Protein 8BQ3 (pdb70)

B-factor: mean 64.92, std 16.3, range [37.48, 121.8]

Foldseek 3Di:
DDWFKKFFCAFDDDPDPQADTDHGGAIWTFDAPPPPQWTWIDHPPDPDIHTDGPVRIDTD

Solvent-accessible surface area: 4576 Å² total; per-residue (Å²): 194,88,152,46,74,0,62,4,59,70,86,36,130,24,155,132,163,87,20,2,38,5,85,144,44,44,13,0,15,8,42,94,95,77,146,55,99,108,26,44,0,85,44,103,157,46,139,86,89,3,86,0,14,22,64,23,15,146,126,186,158,89,129

Secondary structure (DSSP, 8-state):
---EEEEESS-B---STTB--B-TT-EEEEEE---SSEEEEEETTSS-EEEEEGGGEEE-/---

Nearest PDB structures (foldseek):
  8bq3-assembly1_A  TM=1.017E+00  e=1.676E-10  Homo sapiens
  4hvw-assembly1_A  TM=9.057E-01  e=2.478E-06  Gallus gallus
  7jt9-assembly1_A  TM=8.952E-01  e=1.966E-06  Homo sapiens
  7a39-assembly2_B  TM=8.940E-01  e=2.625E-06  Gallus gallus
  1yn8-assembly6_F  TM=9.321E-01  e=1.265E-04  Saccharomyces cerevisiae

Structure (mmCIF, N/CA/C/O backbone):
data_8BQ3
#
_entry.id   8BQ3
#
_cell.length_a   39.362
_cell.length_b   39.362
_cell.length_c   148.457
_cell.angle_alpha   90.00
_cell.angle_beta   90.00
_cell.angle_gamma   120.00
#
_symmetry.space_group_name_H-M   'P 65 2 2'
#
loop_
_entity.id
_entity.type
_entity.pdbx_description
1 polymer 'Proto-oncogene tyrosine-protein kinase Src'
2 polymer PRO-LEU-PRO
#
loop_
_atom_site.group_PDB
_atom_site.id
_atom_site.type_symbol
_atom_site.label_atom_id
_atom_site.label_alt_id
_atom_site.label_comp_id
_atom_site.label_asym_id
_atom_site.label_entity_id
_atom_site.label_seq_id
_atom_site.pdbx_PDB_ins_code
_atom_site.Cartn_x
_atom_site.Cartn_y
_atom_site.Cartn_z
_atom_site.occupancy
_atom_site.B_iso_or_equiv
_atom_site.auth_seq_id
_atom_site.auth_comp_id
_atom_site.auth_asym_id
_atom_site.auth_atom_id
_atom_site.pdbx_PDB_model_num
ATOM 1 N N . ASP A 1 12 ? -16.634 18.165 -6.239 1.00 69.41 81 ASP A N 1
ATOM 2 C CA . ASP A 1 12 ? -16.144 16.844 -6.677 1.00 88.02 81 ASP A CA 1
ATOM 3 C C . ASP A 1 12 ? -15.360 16.114 -5.575 1.00 73.88 81 ASP A C 1
ATOM 4 O O . ASP A 1 12 ? -15.948 15.748 -4.552 1.00 63.37 81 ASP A O 1
ATOM 9 N N . ALA A 1 13 ? -14.052 15.920 -5.807 1.00 78.60 82 ALA A N 1
ATOM 10 C CA . ALA A 1 13 ? -13.099 15.178 -4.970 1.00 74.05 82 ALA A CA 1
ATOM 11 C C . ALA A 1 13 ? -11.734 15.163 -5.684 1.00 77.36 82 ALA A C 1
ATOM 12 O O . ALA A 1 13 ? -11.649 15.419 -6.893 1.00 84.30 82 ALA A O 1
ATOM 14 N N . ARG A 1 14 ? -10.670 14.851 -4.929 1.00 54.84 83 ARG A N 1
ATOM 15 C CA . ARG A 1 14 ? -9.297 14.841 -5.444 1.00 58.12 83 ARG A CA 1
ATOM 16 C C . ARG A 1 14 ? -8.369 14.027 -4.530 1.00 59.03 83 ARG A C 1
ATOM 17 O O . ARG A 1 14 ? -8.615 13.912 -3.325 1.00 72.30 83 ARG A O 1
ATOM 25 N N . SER A 1 15 ? -7.282 13.488 -5.099 1.00 46.30 84 SER A N 1
ATOM 26 C CA . SER A 1 15 ? -6.425 12.529 -4.386 1.00 54.79 84 SER A CA 1
ATOM 27 C C . SER A 1 15 ? -5.333 13.196 -3.552 1.00 55.60 84 SER A C 1
ATOM 28 O O . SER A 1 15 ? -4.588 14.046 -4.053 1.00 53.08 84 SER A O 1
ATOM 31 N N . ILE A 1 16 ? -5.214 12.764 -2.293 1.00 58.71 85 ILE A N 1
ATOM 32 C CA . ILE A 1 16 ? -4.088 13.092 -1.421 1.00 53.13 85 ILE A CA 1
ATOM 33 C C . ILE A 1 16 ? -3.112 11.927 -1.439 1.00 55.13 85 ILE A C 1
ATOM 34 O O . ILE A 1 16 ? -3.504 10.781 -1.184 1.00 60.19 85 ILE A O 1
ATOM 39 N N . VAL A 1 17 ? -1.840 12.218 -1.690 1.00 52.06 86 VAL A N 1
ATOM 40 C CA . VAL A 1 17 ? -0.800 11.206 -1.722 1.00 49.36 86 VAL A CA 1
ATOM 41 C C . VAL A 1 17 ? 0.273 11.542 -0.699 1.00 51.64 86 VAL A C 1
ATOM 42 O O . VAL A 1 17 ? 0.354 12.662 -0.158 1.00 45.33 86 VAL A O 1
ATOM 46 N N . GLU A 1 18 ? 1.120 10.548 -0.432 1.00 55.75 87 GLU A N 1
ATOM 47 C CA . GLU A 1 18 ? 2.257 10.725 0.451 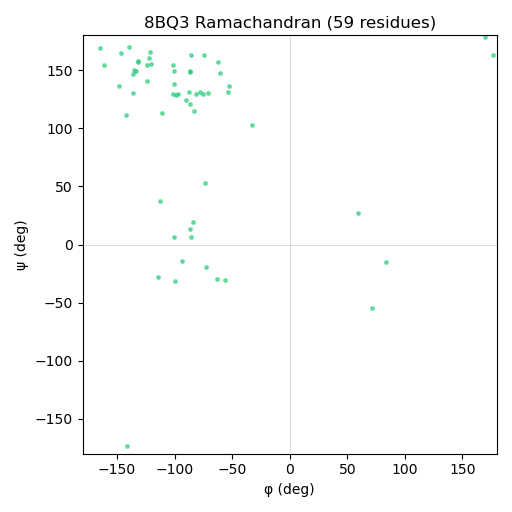1.00 55.58 87 GLU A CA 1
ATOM 48 C C . GLU A 1 18 ? 3.521 10.339 -0.287 1.00 46.96 87 GLU A C 1
ATOM 49 O O . GLU A 1 18 ? 3.519 9.389 -1.072 1.00 50.51 87 GLU A O 1
ATOM 55 N N . ALA A 1 19 ? 4.591 11.089 -0.066 1.00 48.23 88 ALA A N 1
ATOM 56 C CA . ALA A 1 19 ? 5.837 10.745 -0.728 1.00 51.92 88 ALA A CA 1
ATOM 57 C C . ALA A 1 19 ? 6.513 9.570 -0.041 1.00 52.96 88 ALA A C 1
ATOM 58 O O . ALA A 1 19 ? 6.674 9.563 1.185 1.00 51.59 88 ALA A O 1
ATOM 60 N N . MET A 1 20 ? 6.922 8.587 -0.838 1.00 55.08 89 MET A N 1
ATOM 61 C CA . MET A 1 20 ? 7.718 7.477 -0.336 1.00 56.39 89 MET A CA 1
ATOM 62 C C . MET A 1 20 ? 9.211 7.701 -0.491 1.00 57.97 89 MET A C 1
ATOM 63 O O . MET A 1 20 ? 9.989 6.944 0.091 1.00 67.80 89 MET A O 1
ATOM 68 N N . TYR A 1 21 ? 9.632 8.685 -1.286 1.00 57.53 90 TYR A N 1
ATOM 69 C CA . TYR A 1 21 ? 11.045 9.011 -1.431 1.00 55.80 90 TYR A CA 1
ATOM 70 C C . TYR A 1 21 ? 11.198 10.523 -1.479 1.00 52.85 90 TYR A C 1
ATOM 71 O O . TYR A 1 21 ? 10.215 11.266 -1.525 1.00 56.44 90 TYR A O 1
ATOM 80 N N . ASP A 1 22 ? 12.440 10.978 -1.407 1.00 47.12 91 ASP A N 1
ATOM 81 C CA . ASP A 1 22 ? 12.739 12.384 -1.606 1.00 50.59 91 ASP A CA 1
ATOM 82 C C . ASP A 1 22 ? 12.936 12.660 -3.080 1.00 47.80 91 ASP A C 1
ATOM 83 O O . ASP A 1 22 ? 13.387 11.805 -3.841 1.00 49.81 91 ASP A O 1
ATOM 88 N N . TYR A 1 23 ? 12.598 13.871 -3.486 1.00 47.80 92 TYR A N 1
ATOM 89 C CA . TYR A 1 23 ? 12.781 14.250 -4.875 1.00 53.13 92 TYR A CA 1
ATOM 90 C C . TYR A 1 23 ? 13.230 15.694 -4.888 1.00 48.20 92 TYR A C 1
ATOM 91 O O . TYR A 1 23 ? 12.471 16.587 -4.506 1.00 53.37 92 TYR A O 1
ATOM 100 N N . VAL A 1 24 ? 14.467 15.920 -5.274 1.00 45.51 93 VAL A N 1
ATOM 101 C CA . VAL A 1 24 ? 14.975 17.263 -5.478 1.00 57.63 93 VAL A CA 1
ATOM 102 C C . VAL A 1 24 ? 15.189 17.416 -6.973 1.00 63.05 93 VAL A C 1
ATOM 103 O O . VAL A 1 24 ? 16.036 16.732 -7.563 1.00 64.65 93 VAL A O 1
ATOM 107 N N . SER A 1 25 ? 14.395 18.279 -7.584 1.00 58.38 94 SER A N 1
ATOM 108 C CA . SER A 1 25 ? 14.470 18.594 -8.997 1.00 62.82 94 SER A CA 1
ATOM 109 C C . SER A 1 25 ? 15.498 19.682 -9.248 1.00 75.60 94 SER A C 1
ATOM 110 O O . SER A 1 25 ? 15.898 20.422 -8.346 1.00 78.45 94 SER A O 1
ATOM 113 N N . GLU A 1 26 ? 15.904 19.798 -10.505 1.00 79.62 95 GLU A N 1
ATOM 114 C CA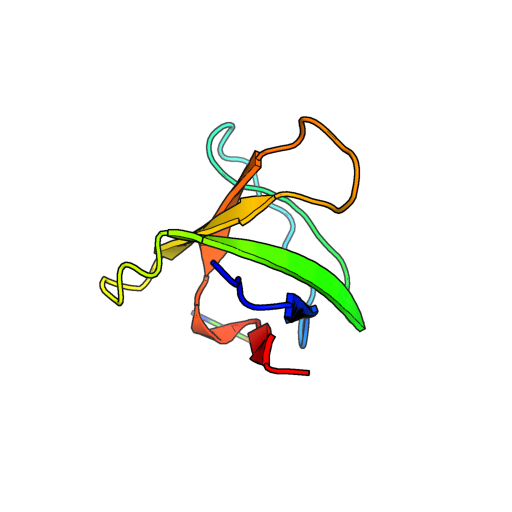 . GLU A 1 26 ? 16.511 21.037 -10.968 1.00 87.58 95 GLU A CA 1
ATOM 115 C C . GLU A 1 26 ? 15.654 21.730 -12.005 1.00 92.11 95 GLU A C 1
ATOM 116 O O . GLU A 1 26 ? 15.679 22.962 -12.089 1.00 98.33 95 GLU A O 1
ATOM 122 N N . MET A 1 27 ? 14.865 20.957 -12.752 1.00 85.50 96 MET A N 1
ATOM 123 C CA . MET A 1 27 ? 13.878 21.514 -13.658 1.00 76.56 96 MET A CA 1
ATOM 124 C C . MET A 1 27 ? 12.961 22.474 -12.920 1.00 81.38 96 MET A C 1
ATOM 125 O O . MET A 1 27 ? 12.429 22.149 -11.853 1.00 84.43 96 MET A O 1
ATOM 130 N N . GLU A 1 28 ? 12.774 23.659 -13.503 1.00 80.78 97 GLU A N 1
ATOM 131 C CA . GLU A 1 28 ? 11.778 24.596 -12.997 1.00 83.95 97 GLU A CA 1
ATOM 132 C C . GLU A 1 28 ? 10.391 23.964 -12.957 1.00 80.06 97 GLU A C 1
ATOM 133 O O . GLU A 1 28 ? 9.578 24.301 -12.080 1.00 83.44 97 GLU A O 1
ATOM 139 N N . THR A 1 29 ? 10.116 23.027 -13.879 1.00 67.76 98 THR A N 1
ATOM 140 C CA . THR A 1 29 ? 8.777 22.464 -14.048 1.00 66.82 98 THR A CA 1
ATOM 141 C C . THR A 1 29 ? 8.374 21.515 -12.923 1.00 63.67 98 THR A C 1
ATOM 142 O O . THR A 1 29 ? 7.177 21.272 -12.756 1.00 60.88 98 THR A O 1
ATOM 146 N N . ASP A 1 30 ? 9.329 20.987 -12.156 1.00 58.03 99 ASP A N 1
ATOM 147 C CA . ASP A 1 30 ? 9.072 19.978 -11.143 1.00 56.17 99 ASP A CA 1
ATOM 148 C C . ASP A 1 30 ? 9.009 20.554 -9.725 1.00 59.84 99 ASP A C 1
ATOM 149 O O . ASP A 1 30 ? 9.686 21.530 -9.386 1.00 51.92 99 ASP A O 1
ATOM 154 N N . LEU A 1 31 ? 8.196 19.896 -8.896 1.00 50.71 100 LEU A N 1
ATOM 155 C CA . LEU A 1 31 ? 8.163 20.082 -7.463 1.00 51.51 100 LEU A CA 1
ATOM 156 C 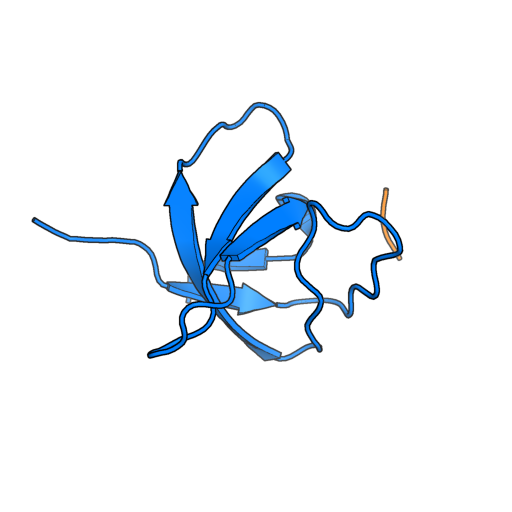C . LEU A 1 31 ? 9.382 19.424 -6.807 1.00 55.47 100 LEU A C 1
ATOM 157 O O . LEU A 1 31 ? 10.047 18.579 -7.393 1.00 61.65 100 LEU A O 1
ATOM 162 N N . SER A 1 32 ? 9.664 19.807 -5.566 1.00 54.39 101 SER A N 1
ATOM 163 C CA . SER A 1 32 ? 10.530 19.011 -4.704 1.00 54.55 101 SER A CA 1
ATOM 164 C C . SER A 1 32 ? 9.784 18.680 -3.415 1.00 52.20 101 SER A C 1
ATOM 165 O O . SER A 1 32 ? 8.844 19.369 -3.018 1.00 43.57 101 SER A O 1
ATOM 168 N N . PHE A 1 33 ? 10.186 17.586 -2.786 1.00 44.95 102 PHE A N 1
ATOM 169 C CA . PHE A 1 33 ? 9.478 17.122 -1.611 1.00 40.13 102 PHE A CA 1
ATOM 170 C C . PHE A 1 33 ? 10.351 16.111 -0.882 1.00 50.37 102 PHE A C 1
ATOM 171 O O . PHE A 1 33 ? 11.384 15.652 -1.387 1.00 52.99 102 PHE A O 1
ATOM 179 N N . THR A 1 34 ? 9.924 15.780 0.328 1.00 48.23 103 THR A N 1
ATOM 180 C CA . THR A 1 34 ? 10.646 14.866 1.187 1.00 54.40 103 THR A CA 1
ATOM 181 C C . THR A 1 34 ? 9.743 13.699 1.543 1.00 53.58 103 THR A C 1
ATOM 182 O O . THR A 1 34 ? 8.517 13.791 1.444 1.00 47.19 103 THR A O 1
ATOM 186 N N . LYS A 1 35 ? 10.372 12.604 1.968 1.00 54.22 104 LYS A N 1
ATOM 187 C CA . LYS A 1 35 ? 9.631 11.417 2.354 1.00 55.81 104 LYS A CA 1
ATOM 188 C C . LYS A 1 35 ? 8.569 11.782 3.384 1.00 53.94 104 LYS A C 1
ATOM 189 O O . LYS A 1 35 ? 8.805 12.606 4.270 1.00 56.87 104 LYS A O 1
ATOM 195 N N . GLY A 1 36 ? 7.367 11.238 3.202 1.00 48.12 105 GLY A N 1
ATOM 196 C CA . GLY A 1 36 ? 6.267 11.531 4.092 1.00 54.76 105 GLY A CA 1
ATOM 197 C C . GLY A 1 36 ? 5.493 12.805 3.818 1.00 52.67 105 GLY A C 1
ATOM 198 O O . GLY A 1 36 ? 4.393 12.958 4.365 1.00 56.14 105 GLY A O 1
ATOM 199 N N . GLU A 1 37 ? 6.016 13.729 3.006 1.00 51.15 106 GLU A N 1
ATOM 200 C CA . GLU A 1 37 ? 5.260 14.932 2.663 1.00 50.76 106 GLU A CA 1
ATOM 201 C C . GLU A 1 37 ? 3.960 14.560 1.943 1.00 52.84 106 GLU A C 1
ATOM 202 O O . GLU A 1 37 ? 3.887 13.556 1.214 1.00 48.74 106 GLU A O 1
ATOM 208 N N . ALA A 1 38 ? 2.919 15.370 2.164 1.00 44.35 107 ALA A N 1
ATOM 209 C CA . ALA A 1 38 ? 1.620 15.146 1.546 1.00 38.74 107 ALA A CA 1
ATOM 210 C C . ALA A 1 38 ? 1.463 16.080 0.361 1.00 47.43 107 ALA A C 1
ATOM 211 O O . ALA A 1 38 ? 1.811 17.265 0.451 1.00 49.80 107 AL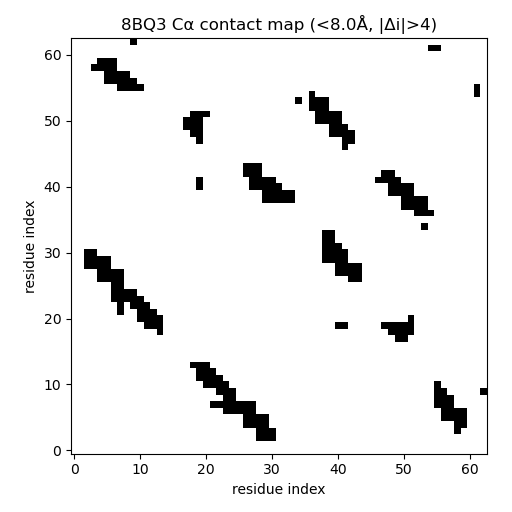A A O 1
ATOM 213 N N . LEU A 1 39 ? 0.910 15.548 -0.738 1.00 43.38 108 LEU A N 1
ATOM 214 C CA . LEU A 1 39 ? 0.746 16.294 -1.982 1.00 46.28 108 LEU A CA 1
ATOM 215 C C . LEU A 1 39 ? -0.636 16.029 -2.562 1.00 39.41 108 LEU A C 1
ATOM 216 O O . LEU A 1 39 ? -1.164 14.926 -2.440 1.00 41.67 108 LEU A O 1
ATOM 221 N N . ILE A 1 40 ? -1.216 17.033 -3.220 1.00 41.35 109 ILE A N 1
ATOM 222 C CA . ILE A 1 40 ? -2.480 16.856 -3.935 1.00 46.59 109 ILE A CA 1
ATOM 223 C C . ILE A 1 40 ? -2.194 16.609 -5.410 1.00 47.08 109 ILE A C 1
ATOM 224 O O . ILE A 1 40 ? -1.476 17.392 -6.044 1.00 47.76 109 ILE A O 1
ATOM 229 N N . ILE A 1 41 ? -2.790 15.563 -5.972 1.00 43.21 110 ILE A N 1
ATOM 230 C CA . ILE A 1 41 ? -2.671 15.286 -7.403 1.00 44.90 110 ILE A CA 1
ATOM 231 C C . ILE A 1 41 ? -3.741 16.059 -8.154 1.00 52.31 110 ILE A C 1
ATOM 232 O O . ILE A 1 41 ? -4.938 15.854 -7.929 1.00 49.63 110 ILE A O 1
ATOM 237 N N . VAL A 1 42 ? -3.320 16.924 -9.070 1.00 55.74 111 VAL A N 1
ATOM 238 C CA . VAL A 1 42 ? -4.294 17.686 -9.837 1.00 58.66 111 VAL A CA 1
ATOM 239 C C . VAL A 1 42 ? -4.521 17.079 -11.217 1.00 61.70 111 VAL A C 1
ATOM 240 O O . VAL A 1 42 ? -5.624 17.150 -11.763 1.00 65.01 111 VAL A O 1
ATOM 244 N N . GLU A 1 43 ? -3.507 16.461 -11.810 1.00 63.45 112 GLU A N 1
ATOM 245 C CA . GLU A 1 43 ? -3.700 15.767 -13.080 1.00 68.52 112 GLU A CA 1
ATOM 246 C C . GLU A 1 43 ? -2.995 14.423 -13.033 1.00 61.41 112 GLU A C 1
ATOM 247 O O . GLU A 1 43 ? -1.822 14.353 -12.660 1.00 58.31 112 GLU A O 1
ATOM 253 N N . ASN A 1 44 ? -3.729 13.374 -13.420 0.99 74.47 113 ASN A N 1
ATOM 254 C CA . ASN A 1 44 ? -3.391 11.968 -13.202 0.99 76.07 113 ASN A CA 1
ATOM 255 C C . ASN A 1 44 ? -3.088 11.272 -14.524 0.99 85.01 113 ASN A C 1
ATOM 256 O O . ASN A 1 44 ? -3.485 10.135 -14.766 0.99 87.63 113 ASN A O 1
ATOM 261 N N . ASN A 1 45 ? -2.437 12.007 -15.408 1.00 91.57 114 ASN A N 1
ATOM 262 C CA . ASN A 1 45 ? -1.632 11.458 -16.484 1.00 102.06 114 ASN A CA 1
ATOM 263 C C . ASN A 1 45 ? -0.976 10.158 -16.055 1.00 103.11 114 ASN A C 1
ATOM 264 O O . ASN A 1 45 ? 0.048 10.174 -15.378 1.00 104.74 114 ASN A O 1
ATOM 269 N N . GLU A 1 46 ? -1.501 9.021 -16.483 1.00 102.43 115 GLU A N 1
ATOM 270 C CA . GLU A 1 46 ? -0.593 7.936 -16.134 1.00 103.25 115 GLU A CA 1
ATOM 271 C C . GLU A 1 46 ? 0.507 7.780 -17.179 1.00 109.82 115 GLU A C 1
ATOM 272 O O . GLU A 1 46 ? 1.160 6.727 -17.244 1.00 105.22 115 GLU A O 1
ATOM 278 N N . GLY A 1 47 ? 0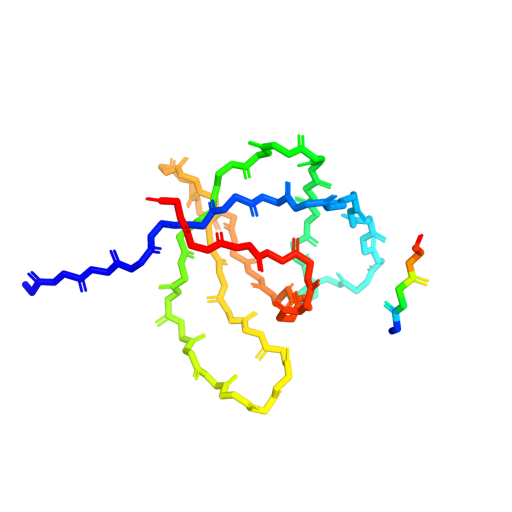.736 8.831 -17.975 1.00 111.07 116 GLY A N 1
ATOM 279 C CA . GLY A 1 47 ? 2.001 9.036 -18.648 1.00 102.64 116 GLY A CA 1
ATOM 280 C C . GLY A 1 47 ? 3.075 9.481 -17.672 1.00 94.34 116 GLY A C 1
ATOM 281 O O . GLY A 1 47 ? 3.685 10.539 -17.855 1.00 92.03 116 GLY A O 1
ATOM 282 N N . ASP A 1 48 ? 3.250 8.704 -16.594 1.00 91.49 117 ASP A N 1
ATOM 283 C CA . ASP A 1 48 ? 4.441 8.668 -15.747 1.00 83.12 117 ASP A CA 1
ATOM 284 C C . ASP A 1 48 ? 4.654 9.888 -14.860 1.00 77.76 117 ASP A C 1
ATOM 285 O O . ASP A 1 48 ? 4.830 9.744 -13.644 1.00 70.18 117 ASP A O 1
ATOM 290 N N . TRP A 1 49 ? 4.683 11.081 -15.438 1.00 70.25 118 TRP A N 1
ATOM 291 C CA . TRP A 1 49 ? 4.765 12.291 -14.641 1.00 57.27 118 TRP A CA 1
ATOM 292 C C . TRP A 1 49 ? 3.365 12.785 -14.318 1.00 62.48 118 TRP A C 1
ATOM 293 O O . TRP A 1 49 ? 2.557 13.008 -15.220 1.00 72.91 118 TRP A O 1
ATOM 304 N N . TRP A 1 50 ? 3.080 12.953 -13.034 1.00 58.92 119 TRP A N 1
ATOM 305 C CA . TRP A 1 50 ? 1.826 13.528 -12.571 1.00 56.56 119 TRP A CA 1
ATOM 306 C C . TRP A 1 50 ? 2.030 14.986 -12.186 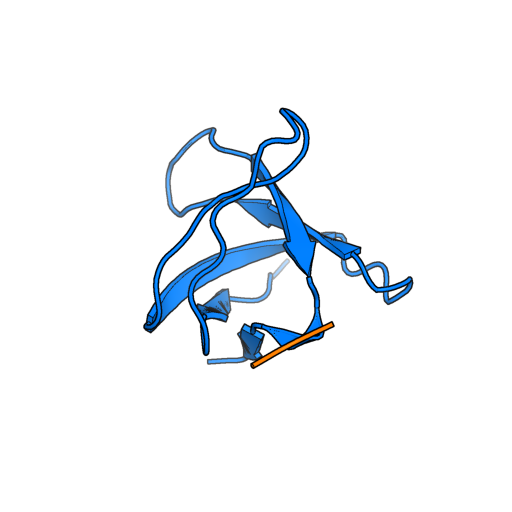1.00 52.39 119 TRP A C 1
ATOM 307 O O . TRP A 1 50 ? 3.127 15.410 -11.817 1.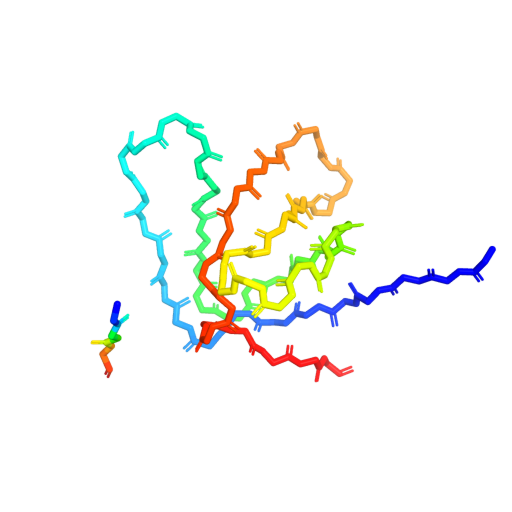00 50.60 119 TRP A O 1
ATOM 318 N N . LEU A 1 51 ? 0.947 15.748 -12.262 1.00 54.00 120 LEU A N 1
ATOM 319 C CA . LEU A 1 51 ? 0.946 17.159 -11.903 1.00 49.83 120 LEU A CA 1
ATOM 320 C C . LEU A 1 51 ? 0.341 17.319 -10.512 1.00 50.82 120 LEU A C 1
ATOM 321 O O . LEU A 1 51 ? -0.747 16.791 -10.237 1.00 48.56 120 LEU A O 1
ATOM 326 N N . ALA A 1 52 ? 1.042 18.043 -9.637 1.00 52.61 121 ALA A N 1
ATOM 327 C CA . ALA A 1 52 ? 0.725 18.027 -8.215 1.00 48.67 121 ALA A CA 1
ATOM 328 C C . ALA A 1 52 ? 0.996 19.379 -7.585 1.00 56.23 121 ALA A C 1
ATOM 329 O O . ALA A 1 52 ? 1.691 20.239 -8.140 1.00 56.96 121 ALA A O 1
ATOM 331 N N . ARG A 1 53 ? 0.445 19.551 -6.391 1.00 50.47 122 ARG A N 1
ATOM 332 C CA . ARG A 1 53 ? 0.591 20.831 -5.735 1.00 53.54 122 ARG A CA 1
ATOM 333 C C . ARG A 1 53 ? 0.625 20.621 -4.239 1.00 52.12 122 ARG A C 1
ATOM 334 O O . ARG A 1 53 ? -0.125 19.805 -3.698 1.00 56.68 122 ARG A O 1
ATOM 342 N N . LYS A 1 54 ? 1.550 21.328 -3.599 1.00 56.16 123 LYS A N 1
ATOM 343 C CA . LYS A 1 54 ? 1.677 21.322 -2.155 1.00 54.73 123 LYS A CA 1
ATOM 344 C C . LYS A 1 54 ? 0.411 21.882 -1.535 1.00 54.72 123 LYS A C 1
ATOM 345 O O . LYS A 1 54 ? -0.357 22.608 -2.185 1.00 61.66 123 LYS A O 1
ATOM 351 N N . MET A 1 55 ? 0.179 21.520 -0.273 1.00 56.18 124 MET A N 1
ATOM 352 C CA . MET A 1 55 ? -1.091 21.861 0.354 1.00 67.16 124 MET A CA 1
ATOM 353 C C . MET A 1 55 ? -1.137 23.337 0.723 1.00 64.48 124 MET A C 1
ATOM 354 O O . MET A 1 55 ? -0.212 23.865 1.361 1.00 58.35 124 MET A O 1
ATOM 359 N N . ASN A 1 56 ? -2.226 23.986 0.309 1.00 57.24 125 ASN A N 1
ATOM 360 C CA . ASN A 1 56 ? -2.493 25.387 0.596 1.00 66.02 125 ASN A CA 1
ATOM 361 C C . ASN A 1 56 ? -1.401 26.293 0.055 1.00 71.93 125 ASN A C 1
ATOM 362 O O . ASN A 1 56 ? -1.156 27.375 0.595 1.00 86.90 125 ASN A O 1
ATOM 367 N N . SER A 1 57 ? -0.722 25.870 -1.000 1.00 64.06 126 SER A N 1
ATOM 368 C CA . SER A 1 57 ? 0.316 26.693 -1.584 1.00 67.52 126 SER A CA 1
ATOM 369 C C . SER A 1 57 ? 0.122 26.746 -3.092 1.00 63.68 126 SER A C 1
ATOM 370 O O . SER A 1 57 ? -0.530 25.887 -3.691 1.00 76.05 126 SER A O 1
ATOM 373 N N . THR A 1 58 ? 0.670 27.787 -3.703 1.00 64.77 127 THR A N 1
ATOM 374 C CA . THR A 1 58 ? 0.679 27.914 -5.151 1.00 57.18 127 THR A CA 1
ATOM 375 C C . THR A 1 58 ? 1.873 27.224 -5.773 1.00 48.53 127 THR A C 1
ATOM 376 O O . THR A 1 58 ? 2.196 27.469 -6.943 1.00 57.37 127 THR A O 1
ATOM 380 N N . GLU A 1 59 ? 2.560 26.396 -5.012 1.00 54.79 128 GLU A N 1
ATOM 381 C CA . GLU A 1 59 ? 3.680 25.640 -5.541 1.00 58.50 128 GLU A CA 1
ATOM 382 C C . GLU A 1 59 ? 3.101 24.411 -6.225 1.00 56.62 128 GLU A C 1
ATOM 383 O O . GLU A 1 59 ? 2.439 23.590 -5.581 1.00 53.04 128 GLU A O 1
ATOM 389 N N . VAL A 1 60 ? 3.276 24.345 -7.549 1.00 61.55 129 VAL A N 1
ATOM 390 C CA . VAL A 1 60 ? 2.788 23.276 -8.409 1.00 57.51 129 VAL A CA 1
ATOM 391 C C . VAL A 1 60 ? 3.941 22.833 -9.297 1.00 51.73 129 VAL A C 1
ATOM 392 O O . VAL A 1 60 ? 4.888 23.581 -9.538 1.00 56.10 129 VAL A O 1
ATOM 396 N N . GLY A 1 61 ? 3.840 21.611 -9.800 1.00 53.08 130 GLY A N 1
ATOM 397 C CA . GLY A 1 61 ? 4.859 21.080 -10.686 1.00 44.15 130 GLY A CA 1
ATOM 398 C C . GLY A 1 61 ? 4.650 19.601 -10.916 1.00 49.11 130 GLY A C 1
ATOM 399 O O . GLY A 1 61 ? 3.740 18.980 -10.369 1.00 51.75 130 GLY A O 1
ATOM 400 N N . TYR A 1 62 ? 5.521 19.037 -11.735 1.00 50.88 131 TYR A N 1
ATOM 401 C CA . TYR A 1 62 ? 5.409 17.631 -12.076 1.00 54.49 131 TYR A CA 1
ATOM 402 C C . TYR A 1 62 ? 6.143 16.789 -11.036 1.00 51.99 131 TYR A C 1
ATOM 403 O O . TYR A 1 62 ? 7.110 17.242 -10.422 1.00 52.57 131 TYR A O 1
ATOM 412 N N . ILE A 1 63 ? 5.641 15.580 -10.796 1.00 50.35 132 ILE A N 1
ATOM 413 C CA . ILE A 1 63 ? 6.295 14.645 -9.878 1.00 44.46 132 ILE A CA 1
ATOM 414 C C . ILE A 1 63 ? 6.337 13.258 -10.504 1.00 51.25 132 ILE A C 1
ATOM 415 O O . ILE A 1 63 ? 5.470 12.900 -11.317 1.00 46.78 132 ILE A O 1
ATOM 420 N N . PRO A 1 64 ? 7.335 12.445 -10.176 1.00 53.14 133 PRO A N 1
ATOM 421 C CA . PRO A 1 64 ? 7.376 11.068 -10.681 1.00 54.76 133 PRO A CA 1
ATOM 422 C C . PRO A 1 64 ? 6.296 10.222 -10.020 1.00 55.75 133 PRO A C 1
ATOM 423 O O . PRO A 1 64 ? 6.166 10.223 -8.798 1.00 56.43 133 PRO A O 1
ATOM 427 N N . SER A 1 65 ? 5.515 9.508 -10.835 1.00 63.63 134 SER A N 1
ATOM 428 C CA . SER A 1 65 ? 4.341 8.822 -10.302 1.00 63.41 134 SER A CA 1
ATOM 429 C C . SER A 1 65 ? 4.730 7.768 -9.290 1.00 64.65 134 SER A C 1
ATOM 430 O O . SER A 1 65 ? 3.969 7.486 -8.357 1.00 69.39 134 SER A O 1
ATOM 433 N N . ASN A 1 66 ? 5.908 7.188 -9.450 1.00 61.97 135 ASN A N 1
ATOM 434 C CA . ASN A 1 66 ? 6.346 6.052 -8.658 1.00 60.24 135 ASN A CA 1
ATOM 435 C C . ASN A 1 66 ? 6.999 6.448 -7.341 1.00 59.71 135 ASN A C 1
ATOM 436 O O . ASN A 1 66 ? 7.518 5.581 -6.644 1.00 68.85 135 ASN A O 1
ATOM 441 N N . TYR A 1 67 ? 6.998 7.725 -6.984 1.00 64.16 136 TYR A N 1
ATOM 442 C CA . TYR A 1 67 ? 7.501 8.169 -5.693 1.00 62.54 136 TYR A CA 1
ATOM 443 C C . TYR A 1 67 ? 6.381 8.427 -4.701 1.00 57.88 136 TYR A C 1
ATOM 444 O O . TYR A 1 67 ? 6.643 8.974 -3.623 1.00 59.18 136 TYR A O 1
ATOM 453 N N . VAL A 1 68 ? 5.133 8.098 -5.051 1.00 56.40 137 VAL A N 1
ATOM 454 C CA . VAL A 1 68 ? 3.989 8.424 -4.201 1.00 63.48 137 VAL A CA 1
ATOM 455 C C . VAL A 1 68 ? 3.063 7.220 -4.061 1.00 61.35 137 VAL A C 1
ATOM 456 O O . VAL A 1 68 ? 2.964 6.380 -4.962 1.00 64.28 137 VAL A O 1
ATOM 460 N N . LYS A 1 69 ? 2.395 7.142 -2.907 1.00 55.37 138 LYS A N 1
ATOM 461 C CA . LYS A 1 69 ? 1.270 6.255 -2.636 1.00 62.62 138 LYS A CA 1
ATOM 462 C C . LYS A 1 69 ? 0.047 7.088 -2.257 1.00 61.31 138 LYS A C 1
ATOM 463 O O . LYS A 1 69 ? 0.165 8.195 -1.722 1.00 61.50 138 LYS A O 1
ATOM 469 N N . ILE A 1 70 ? -1.137 6.526 -2.476 1.00 62.95 139 ILE A N 1
ATOM 470 C CA . ILE A 1 70 ? -2.370 7.170 -2.039 1.00 65.95 139 ILE A CA 1
ATOM 471 C C . ILE A 1 70 ? -2.590 6.876 -0.561 1.00 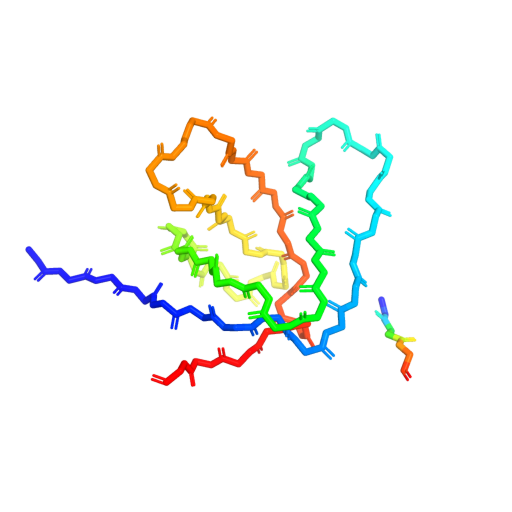72.19 139 ILE A C 1
ATOM 472 O O . ILE A 1 70 ? -2.520 5.719 -0.131 1.00 81.35 139 ILE A O 1
ATOM 477 N N . ARG A 1 71 ? -2.843 7.928 0.221 1.00 72.18 140 ARG A N 1
ATOM 478 C CA . ARG A 1 71 ? -2.944 7.831 1.687 1.00 78.72 140 ARG A CA 1
ATOM 479 C C . ARG A 1 71 ? -4.221 7.133 2.149 1.00 82.77 140 ARG A C 1
ATOM 480 O O . ARG A 1 71 ? -5.252 7.783 2.342 1.00 92.33 140 ARG A O 1
ATOM 488 N N . PRO B 2 7 ? 13.653 7.223 -12.737 1.00 91.28 10 PRO B N 1
ATOM 489 C CA . PRO B 2 7 ? 13.855 5.912 -12.131 1.00 81.84 10 PRO B CA 1
ATOM 490 C C . PRO B 2 7 ? 13.851 6.011 -10.614 1.00 82.09 10 PRO B C 1
ATOM 491 O O . PRO B 2 7 ? 13.275 6.929 -10.080 1.00 82.92 10 PRO B O 1
ATOM 495 N N . LEU B 2 8 ? 14.400 5.074 -9.838 1.00 87.20 11 LEU B N 1
ATOM 496 C CA . LEU B 2 8 ? 14.191 5.298 -8.398 1.00 82.50 11 LEU B CA 1
ATOM 497 C C . LEU B 2 8 ? 15.392 4.951 -7.522 1.00 87.21 11 LEU B C 1
ATOM 498 O O . LEU B 2 8 ? 16.487 4.684 -8.035 1.00 84.57 11 LEU B O 1
ATOM 503 N N . PRO B 2 9 ? 15.231 4.991 -6.182 1.00 85.28 12 PRO B N 1
ATOM 504 C CA . PRO B 2 9 ? 16.141 4.343 -5.230 1.00 86.32 12 PRO B CA 1
ATOM 505 C C . PRO B 2 9 ? 15.471 3.215 -4.421 1.00 92.03 12 PRO B C 1
ATOM 506 O O . PRO B 2 9 ? 15.910 2.873 -3.320 1.00 96.01 12 PRO B O 1
#

Radius of gyration: 10.62 Å; Cα contacts (8 Å, |Δi|>4): 133; chains: 2; bounding box: 33×24×23 Å

Sequence (63 aa):
DARSIVEAMYDYVSEMETDLSFTKGEALIIVENNEGDWWLARKMNSTEVGYIPSNYVKIRPLP